Protein AF-A0A3N5GPV4-F1 (afdb_monomer)

Radius of gyration: 16.44 Å; Cα contacts (8 Å, |Δi|>4): 208; chains: 1; bounding box: 44×31×45 Å

Sequence (164 aa):
MLTDIEMQAAKEFETRAQDYMTLHHKLVASLPALPERDATPEQMDQHKRALFALVQTARKSAKQGDFFAPDMVGLITRALAATLDGKDGSSIKASITDDTPLAPNLKVNDSYPEGASMSSMPTELLATLPELDKALEYRFIGKRLVLVDAPAQLVLDLTPDVLR

Solvent-accessible surface area (backbone atoms only — not comparable to full-atom values): 9229 Å² total; per-residue (Å²): 132,79,51,73,66,40,51,51,29,43,52,52,33,48,51,50,52,51,55,47,49,56,52,50,52,54,54,57,70,72,44,85,81,73,58,92,85,74,58,47,73,67,54,52,50,52,50,28,52,51,44,26,55,52,51,38,60,78,41,69,83,62,46,72,38,75,54,50,30,73,55,35,46,48,45,52,40,53,40,48,49,56,44,45,74,38,97,58,10,70,60,52,54,46,52,50,59,74,40,27,46,83,58,94,83,72,50,48,62,34,71,51,67,85,86,50,55,87,44,76,67,56,65,71,39,56,75,70,47,76,84,66,60,93,54,44,42,77,39,58,46,52,39,18,50,31,37,31,34,59,70,36,35,28,24,64,19,52,51,68,81,58,65,126

Foldseek 3Di:
DDDPLLVVLQVLLVVLQVVLVVVLVVLLVVDDDADPPDGDPVNLVVSLQSSLVSSLVVCVVAFACSRCPVSNLVQLLVQLVVCLVDPCNVVLLVLLQVQAAADPPDTASDAQDPPRGPSPDPPSSVVSHRDHDPQWDWHDHRQKIFIARNSNSGTHHIDDRSRD

Nearest PDB structures (foldseek):
  4ew5-assembly1_B  TM=7.392E-01  e=1.858E-02  Salmonella enterica subsp. enterica serovar Typhimurium str. LT2

pLDDT: mean 92.09, std 8.21, range [55.19, 98.62]

Secondary structure (DSSP, 8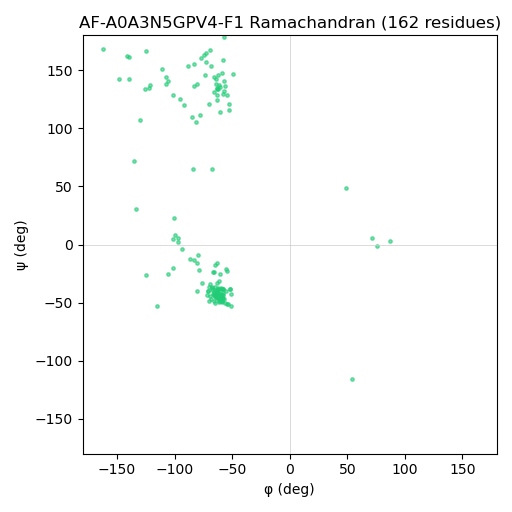-state):
---HHHHHHHHHHHHHHHHHHHHHHHHHHHSPPPPTTT--HHHHHHHHHHHHHHHHHHTTT--TTSSS-HHHHHHHHHHHHHHHTSTTHHHHHHHHHHHPPP-TT--TTSBPPTT----PPPHHHHTTSPP--TTEEEEEETTEEEEEETTTTEEEEE-S----

Mean predicted aligned error: 3.91 Å

Structure (mmCIF, N/CA/C/O backbone):
data_AF-A0A3N5GPV4-F1
#
_entry.id   AF-A0A3N5GPV4-F1
#
loop_
_atom_site.group_PDB
_atom_site.id
_atom_site.type_symbol
_atom_site.label_atom_id
_atom_site.label_alt_id
_atom_site.label_comp_id
_atom_site.label_asym_id
_atom_site.label_entity_id
_atom_site.label_seq_id
_atom_site.pdbx_PDB_ins_code
_atom_site.Cartn_x
_atom_site.Cartn_y
_atom_site.Cartn_z
_atom_site.occupancy
_atom_site.B_iso_or_equiv
_atom_site.auth_seq_id
_atom_site.auth_comp_id
_atom_site.auth_asym_id
_atom_site.auth_atom_id
_atom_site.pdbx_PDB_model_num
ATOM 1 N N . MET A 1 1 ? 10.834 9.338 -20.258 1.00 77.00 1 MET A N 1
ATOM 2 C CA . MET A 1 1 ? 9.431 9.180 -20.695 1.00 77.00 1 MET A CA 1
ATOM 3 C C . MET A 1 1 ? 9.041 7.734 -20.443 1.00 77.00 1 MET A C 1
ATOM 5 O O . MET A 1 1 ? 9.912 6.886 -20.608 1.00 77.00 1 MET A O 1
ATOM 9 N N . LEU A 1 2 ? 7.816 7.475 -19.982 1.00 87.06 2 LEU A N 1
ATOM 10 C CA . LEU A 1 2 ? 7.325 6.106 -19.796 1.00 87.06 2 LEU A CA 1
ATOM 11 C C . LEU A 1 2 ? 7.207 5.403 -21.154 1.00 87.06 2 LEU A C 1
ATOM 13 O O . LEU A 1 2 ? 6.872 6.038 -22.154 1.00 87.06 2 LEU A O 1
ATOM 17 N N . THR A 1 3 ? 7.495 4.108 -21.181 1.00 93.38 3 THR A N 1
ATOM 18 C CA . THR A 1 3 ? 7.193 3.232 -22.321 1.00 93.38 3 THR A CA 1
ATOM 19 C C . THR A 1 3 ? 5.689 2.952 -22.412 1.00 93.38 3 THR A C 1
ATOM 21 O O . THR A 1 3 ? 4.960 3.146 -21.441 1.00 93.38 3 THR A O 1
ATOM 24 N N . ASP A 1 4 ? 5.213 2.440 -23.550 1.00 95.94 4 ASP A N 1
ATOM 25 C CA . ASP A 1 4 ? 3.796 2.074 -23.716 1.00 95.94 4 ASP A CA 1
ATOM 26 C C . ASP A 1 4 ? 3.332 1.033 -22.685 1.00 95.94 4 ASP A C 1
ATOM 28 O O . ASP A 1 4 ? 2.231 1.138 -22.148 1.00 95.94 4 ASP A O 1
ATOM 32 N N . ILE A 1 5 ? 4.200 0.069 -22.355 1.00 96.12 5 ILE A N 1
ATOM 33 C CA . ILE A 1 5 ? 3.942 -0.948 -21.325 1.00 96.12 5 ILE A CA 1
ATOM 34 C C . ILE A 1 5 ? 3.792 -0.288 -19.952 1.00 96.12 5 ILE A C 1
ATOM 36 O O . ILE A 1 5 ? 2.862 -0.595 -19.214 1.00 96.12 5 ILE A O 1
ATOM 40 N N . GLU A 1 6 ? 4.672 0.654 -19.617 1.00 95.06 6 GLU A N 1
ATOM 41 C CA . GLU A 1 6 ? 4.625 1.371 -18.340 1.00 95.06 6 GLU A CA 1
ATOM 42 C C . GLU A 1 6 ? 3.399 2.280 -18.221 1.00 95.06 6 GLU A C 1
ATOM 44 O O . GLU A 1 6 ? 2.786 2.339 -17.158 1.00 95.06 6 GLU A O 1
ATOM 49 N N . MET A 1 7 ? 3.007 2.956 -19.305 1.00 96.31 7 MET A N 1
ATOM 50 C CA . MET A 1 7 ? 1.775 3.752 -19.330 1.00 96.31 7 MET A CA 1
ATOM 51 C C . MET A 1 7 ? 0.539 2.871 -19.135 1.00 96.31 7 MET A C 1
ATOM 53 O O . MET A 1 7 ? -0.364 3.228 -18.378 1.00 96.31 7 MET A O 1
ATOM 57 N N . GLN A 1 8 ? 0.501 1.707 -19.788 1.00 97.62 8 GLN A N 1
ATOM 58 C CA . GLN A 1 8 ? -0.594 0.758 -19.623 1.00 97.62 8 GLN A CA 1
ATOM 59 C C . GLN A 1 8 ? -0.629 0.182 -18.199 1.00 97.62 8 GLN A C 1
ATOM 61 O O . GLN A 1 8 ? -1.698 0.137 -17.592 1.00 97.62 8 GLN A O 1
ATOM 66 N N . ALA A 1 9 ? 0.525 -0.180 -17.633 1.00 97.69 9 ALA A N 1
ATOM 67 C CA . ALA A 1 9 ? 0.631 -0.679 -16.264 1.00 97.69 9 ALA A CA 1
ATOM 68 C C . ALA A 1 9 ? 0.164 0.355 -15.228 1.00 97.69 9 ALA A C 1
ATOM 70 O O . ALA A 1 9 ? -0.592 0.011 -14.319 1.00 97.69 9 ALA A O 1
ATOM 71 N N . ALA A 1 10 ? 0.554 1.624 -15.394 1.00 97.38 10 ALA A N 1
ATOM 72 C CA . ALA A 1 10 ? 0.093 2.726 -14.553 1.00 97.38 10 ALA A CA 1
ATOM 73 C C . ALA A 1 10 ? -1.435 2.882 -14.618 1.00 97.38 10 ALA A C 1
ATOM 75 O O . ALA A 1 10 ? -2.100 2.913 -13.585 1.00 97.38 10 ALA A O 1
ATOM 76 N N . LYS A 1 11 ? -2.012 2.873 -15.824 1.00 97.88 11 LYS A N 1
ATOM 77 C CA . LYS A 1 11 ? -3.463 2.986 -16.021 1.00 97.88 11 LYS A CA 1
ATOM 78 C C . LYS A 1 11 ? -4.242 1.818 -15.407 1.00 97.88 11 LYS A C 1
ATOM 80 O O . LYS A 1 11 ? -5.321 2.005 -14.839 1.00 97.88 11 LYS A O 1
ATOM 85 N N . GLU A 1 12 ? -3.724 0.599 -15.529 1.00 98.25 12 GLU A N 1
ATOM 86 C CA . GLU A 1 12 ? -4.329 -0.577 -14.901 1.00 98.25 12 GLU A CA 1
ATOM 87 C C . GLU A 1 12 ? -4.262 -0.496 -13.377 1.00 98.25 12 GLU A C 1
ATOM 89 O O . GLU A 1 12 ? -5.256 -0.790 -12.712 1.00 98.25 12 GLU A O 1
ATOM 94 N N . PHE A 1 13 ? -3.129 -0.058 -12.827 1.00 98.62 13 PHE A N 1
ATOM 95 C CA . PHE A 1 13 ? -2.982 0.193 -11.398 1.00 98.62 13 PHE A CA 1
ATOM 96 C C . PHE A 1 13 ? -3.997 1.236 -10.905 1.00 98.62 13 PHE A C 1
ATOM 98 O O . PHE A 1 13 ? -4.719 0.970 -9.945 1.00 98.62 13 PHE A O 1
ATOM 105 N N . GLU A 1 14 ? -4.115 2.375 -11.592 1.00 98.19 14 GLU A N 1
ATOM 106 C CA . GLU A 1 14 ? -5.072 3.441 -11.265 1.00 98.19 14 GLU A CA 1
ATOM 107 C C . GLU A 1 14 ? -6.515 2.935 -11.282 1.00 98.19 14 GLU A C 1
ATOM 109 O O . GLU A 1 14 ? -7.277 3.205 -10.355 1.00 98.19 14 GLU A O 1
ATOM 114 N N . THR A 1 15 ? -6.879 2.139 -12.291 1.00 98.31 15 THR A N 1
ATOM 115 C CA . THR A 1 15 ? -8.217 1.535 -12.388 1.00 98.31 15 THR A CA 1
ATOM 116 C C . THR A 1 15 ? -8.504 0.662 -11.165 1.00 98.31 15 THR A C 1
ATOM 118 O O . THR A 1 15 ? -9.544 0.801 -10.522 1.00 98.31 15 THR A O 1
ATOM 121 N N . ARG A 1 16 ? -7.553 -0.195 -10.772 1.00 98.44 16 ARG A N 1
ATOM 122 C CA . ARG A 1 16 ? -7.708 -1.067 -9.597 1.00 98.44 16 ARG A CA 1
ATOM 123 C C . ARG A 1 16 ? -7.740 -0.277 -8.288 1.00 98.44 16 ARG A C 1
ATOM 125 O O . ARG A 1 16 ? -8.490 -0.638 -7.381 1.00 98.44 16 ARG A O 1
ATOM 132 N N . ALA A 1 17 ? -6.964 0.802 -8.183 1.00 98.44 17 ALA A N 1
ATOM 133 C CA . ALA A 1 17 ? -6.996 1.716 -7.043 1.00 98.44 17 ALA A CA 1
ATOM 134 C C . ALA A 1 17 ? -8.358 2.419 -6.923 1.00 98.44 17 ALA A C 1
ATOM 136 O O . ALA A 1 17 ? -8.922 2.477 -5.833 1.00 98.44 17 ALA A O 1
ATOM 137 N N . GLN A 1 18 ? -8.941 2.871 -8.034 1.00 98.31 18 GLN A N 1
ATOM 138 C CA . GLN A 1 18 ? -10.270 3.492 -8.062 1.00 98.31 18 GLN A CA 1
ATOM 139 C C . GLN A 1 18 ? -11.391 2.502 -7.715 1.00 98.31 18 GLN A C 1
ATOM 141 O O . GLN A 1 18 ? -12.283 2.822 -6.918 1.00 98.31 18 GLN A O 1
ATOM 146 N N . ASP A 1 19 ? -11.331 1.282 -8.251 1.00 98.31 19 ASP A N 1
ATOM 147 C CA . ASP A 1 19 ? -12.263 0.205 -7.901 1.00 98.31 19 ASP A CA 1
ATOM 148 C C . ASP A 1 19 ? -12.183 -0.119 -6.405 1.00 98.31 19 ASP A C 1
ATOM 150 O O . ASP A 1 19 ? -13.207 -0.260 -5.724 1.00 98.31 19 ASP A O 1
ATOM 154 N N . TYR A 1 20 ? -10.962 -0.165 -5.865 1.00 98.62 20 TYR A N 1
ATOM 155 C CA . TYR A 1 20 ? -10.749 -0.332 -4.438 1.00 98.62 20 TYR A CA 1
ATOM 156 C C . TYR A 1 20 ? -11.330 0.824 -3.622 1.00 98.62 20 TYR A C 1
ATOM 158 O O . TYR A 1 20 ? -12.041 0.571 -2.653 1.00 98.62 20 TYR A O 1
ATOM 166 N N . MET A 1 21 ? -11.108 2.076 -4.023 1.00 98.38 21 MET A N 1
ATOM 167 C CA . MET A 1 21 ? -11.661 3.232 -3.313 1.00 98.38 21 MET A CA 1
ATOM 168 C C . MET A 1 21 ? -13.190 3.250 -3.335 1.00 98.38 21 MET A C 1
ATOM 170 O O . MET A 1 21 ? -13.824 3.615 -2.345 1.00 98.38 21 MET A O 1
ATOM 174 N N . THR A 1 22 ? -13.811 2.764 -4.410 1.00 98.38 22 THR A N 1
ATOM 175 C CA . THR A 1 22 ? -15.266 2.571 -4.458 1.00 98.38 22 THR A CA 1
ATOM 176 C C . THR A 1 22 ? -15.740 1.556 -3.414 1.00 98.38 22 THR A C 1
ATOM 178 O O . THR A 1 22 ? -16.767 1.772 -2.765 1.00 98.38 22 THR A O 1
ATOM 181 N N . LEU A 1 23 ? -15.010 0.452 -3.226 1.00 98.38 23 LEU A N 1
ATOM 182 C CA . LEU A 1 23 ? -15.278 -0.507 -2.150 1.00 98.38 23 LEU A CA 1
ATOM 183 C C . LEU A 1 23 ? -15.039 0.126 -0.772 1.00 98.38 23 LEU A C 1
ATOM 185 O O . LEU A 1 23 ? -15.914 0.037 0.088 1.00 98.38 23 LEU A O 1
ATOM 189 N N . HIS A 1 24 ? -13.898 0.784 -0.574 1.00 98.19 24 HIS A N 1
ATOM 190 C CA . HIS A 1 24 ? -13.523 1.438 0.678 1.00 98.19 24 HIS A CA 1
ATOM 191 C C . HIS A 1 24 ? -14.605 2.420 1.136 1.00 98.19 24 HIS A C 1
ATOM 193 O O . HIS A 1 24 ? -15.109 2.302 2.250 1.00 98.19 24 HIS A O 1
ATOM 199 N N . HIS A 1 25 ? -15.052 3.324 0.260 1.00 97.88 25 HIS A N 1
ATOM 200 C CA . HIS A 1 25 ? -16.102 4.291 0.584 1.00 97.88 25 HIS A CA 1
ATOM 201 C C . HIS A 1 25 ? -17.420 3.622 0.992 1.00 97.88 25 HIS A C 1
ATOM 203 O O . HIS A 1 25 ? -18.074 4.083 1.926 1.00 97.88 25 HIS A O 1
ATOM 209 N N . LYS A 1 26 ? -17.802 2.510 0.346 1.00 98.19 26 LYS A N 1
ATOM 210 C CA . LYS A 1 26 ? -18.993 1.735 0.742 1.00 98.19 26 LYS A CA 1
ATOM 211 C C . LYS A 1 26 ? -18.845 1.138 2.142 1.00 98.19 26 LYS A C 1
ATOM 213 O O . LYS A 1 26 ? -19.812 1.134 2.898 1.00 98.19 26 LYS A O 1
ATOM 218 N N . LEU A 1 27 ? -17.657 0.642 2.486 1.00 98.00 27 LEU A N 1
ATOM 219 C CA . LEU A 1 27 ? -17.388 0.059 3.801 1.00 98.00 27 LEU A CA 1
ATOM 220 C C . LEU A 1 27 ? -17.337 1.133 4.892 1.00 98.00 27 LEU A C 1
ATOM 222 O O . LEU A 1 27 ? -17.978 0.961 5.926 1.00 98.00 27 LEU A O 1
ATOM 226 N N . VAL A 1 28 ? -16.684 2.270 4.642 1.00 95.94 28 VAL A N 1
ATOM 227 C CA . VAL A 1 28 ? -16.694 3.426 5.556 1.00 95.94 28 VAL A CA 1
ATOM 228 C C . VAL A 1 28 ? -18.121 3.914 5.802 1.00 95.94 28 VAL A C 1
ATOM 230 O O . VAL A 1 28 ? -18.513 4.096 6.949 1.00 95.94 28 VAL A O 1
ATOM 233 N N . ALA A 1 29 ? -18.935 4.049 4.751 1.00 96.06 29 ALA A N 1
ATOM 234 C CA . ALA A 1 29 ? -20.331 4.474 4.874 1.00 96.06 29 ALA A CA 1
ATOM 235 C C . ALA A 1 29 ? -21.221 3.476 5.642 1.00 96.06 29 ALA A C 1
ATOM 237 O O . ALA A 1 29 ? -22.306 3.845 6.088 1.00 96.06 29 ALA A O 1
ATOM 238 N N . SER A 1 30 ? -20.786 2.220 5.792 1.00 96.31 30 SER A N 1
ATOM 239 C CA . SER A 1 30 ? -21.493 1.214 6.595 1.00 96.31 30 SER A CA 1
ATOM 240 C C . SER A 1 30 ? -21.182 1.296 8.094 1.00 96.31 30 SER A C 1
ATOM 242 O O . SER A 1 30 ? -21.887 0.687 8.899 1.00 96.31 30 SER A O 1
ATOM 244 N N . LEU A 1 31 ? -20.143 2.044 8.477 1.00 94.69 31 LEU A N 1
ATOM 245 C CA . LEU A 1 31 ? -19.763 2.250 9.869 1.00 94.69 31 LEU A CA 1
ATOM 246 C C . LEU A 1 31 ? -20.503 3.447 10.478 1.00 94.69 31 LEU A C 1
ATOM 248 O O . LEU A 1 31 ? -20.845 4.397 9.770 1.00 94.69 31 LEU A O 1
ATOM 252 N N . PRO A 1 32 ? -20.704 3.456 11.809 1.00 92.31 32 PRO A N 1
ATOM 253 C CA . PRO A 1 32 ? -21.114 4.663 12.508 1.00 92.31 32 PRO A CA 1
ATOM 254 C C . PRO A 1 32 ? -20.138 5.806 12.213 1.00 92.31 32 PRO A C 1
ATOM 256 O O . PRO A 1 32 ? -18.921 5.649 12.363 1.00 92.31 32 PRO A O 1
ATOM 259 N N . ALA A 1 33 ? -20.681 6.951 11.800 1.00 88.69 33 ALA A N 1
ATOM 260 C CA . ALA A 1 33 ? -19.888 8.142 11.536 1.00 88.69 33 ALA A CA 1
ATOM 261 C C . ALA A 1 33 ? -19.163 8.598 12.810 1.00 88.69 33 ALA A C 1
ATOM 263 O O . ALA A 1 33 ? -19.745 8.617 13.899 1.00 88.69 33 ALA A O 1
ATOM 264 N N . LEU A 1 34 ? -17.894 8.981 12.665 1.00 87.50 34 LEU A N 1
ATOM 265 C CA . LEU A 1 34 ? -17.158 9.641 13.736 1.00 87.50 34 LEU A CA 1
ATOM 266 C C . LEU A 1 34 ? -17.641 11.092 13.893 1.00 87.50 34 LEU A C 1
ATOM 268 O O . LEU A 1 34 ? -17.962 11.734 12.891 1.00 87.50 34 LEU A O 1
ATOM 272 N N . PRO A 1 35 ? -17.664 11.639 15.122 1.00 85.94 35 PRO A N 1
ATOM 273 C CA . PRO A 1 35 ? -17.870 13.068 15.326 1.00 85.94 35 PRO A CA 1
ATOM 274 C C . PRO A 1 35 ? -16.808 13.883 14.578 1.00 85.94 35 PRO A C 1
ATOM 276 O O . PRO A 1 35 ? -15.617 13.612 14.703 1.00 85.94 35 PRO A O 1
ATOM 279 N N . GLU A 1 36 ? -17.220 14.910 13.834 1.00 76.94 36 GLU A N 1
ATOM 280 C CA . GLU A 1 36 ? -16.313 15.668 12.954 1.00 76.94 36 GLU A CA 1
ATOM 281 C C . GLU A 1 36 ? -15.237 16.478 13.695 1.00 76.94 36 GLU A C 1
ATOM 283 O O . GLU A 1 36 ? -14.219 16.830 13.102 1.00 76.94 36 GLU A O 1
ATOM 288 N N . ARG A 1 37 ? -15.468 16.827 14.967 1.00 77.56 37 ARG A N 1
ATOM 289 C CA . ARG A 1 37 ? -14.610 17.762 15.719 1.00 77.56 37 ARG A CA 1
ATOM 290 C C . ARG A 1 37 ? -14.064 17.224 17.036 1.00 77.56 37 ARG A C 1
ATOM 292 O O . ARG A 1 37 ? -12.991 17.651 17.438 1.00 77.56 37 ARG A O 1
ATOM 299 N N . ASP A 1 38 ? -14.758 16.272 17.656 1.00 85.31 38 ASP A N 1
ATOM 300 C CA . ASP A 1 38 ? -14.486 15.846 19.036 1.00 85.31 38 ASP A CA 1
ATOM 301 C C . ASP A 1 38 ? -14.447 14.314 19.179 1.00 85.31 38 ASP A C 1
ATOM 303 O O . ASP A 1 38 ? -14.820 13.765 20.216 1.00 85.31 38 ASP A O 1
ATOM 307 N N . ALA A 1 39 ? -14.038 13.599 18.123 1.00 88.19 39 ALA A N 1
ATOM 308 C CA . ALA A 1 39 ? -13.832 12.157 18.211 1.00 88.19 39 ALA A CA 1
ATOM 309 C C . ALA A 1 39 ? -12.713 11.846 19.219 1.00 88.19 39 ALA A C 1
ATOM 311 O O . ALA A 1 39 ? -11.593 12.343 19.087 1.00 88.19 39 ALA A O 1
ATOM 312 N N . THR A 1 40 ? -12.999 11.017 20.224 1.00 92.38 40 THR A N 1
ATOM 313 C CA . THR A 1 40 ? -11.975 10.609 21.197 1.00 92.38 40 THR A CA 1
ATOM 314 C C . THR A 1 40 ? -10.981 9.630 20.558 1.00 92.38 40 THR A C 1
ATOM 316 O O . THR A 1 40 ? -11.342 8.931 19.603 1.00 92.38 40 THR A O 1
ATOM 319 N N . PRO A 1 41 ? -9.746 9.505 21.083 1.00 90.56 41 PRO A N 1
ATOM 320 C CA . PRO A 1 41 ? -8.791 8.502 20.609 1.00 90.56 41 PRO A CA 1
ATOM 321 C C . PRO A 1 41 ? -9.376 7.083 20.582 1.00 90.56 41 PRO A C 1
ATOM 323 O O . PRO A 1 41 ? -9.146 6.330 19.638 1.00 90.56 41 PRO A O 1
ATOM 326 N N . GLU A 1 42 ? -10.195 6.731 21.575 1.00 92.12 42 GLU A N 1
ATOM 327 C CA . GLU A 1 42 ? -10.874 5.437 21.653 1.00 92.12 42 GLU A CA 1
ATOM 328 C C . GLU A 1 42 ? -11.902 5.263 20.533 1.00 92.12 42 GLU A C 1
ATOM 330 O O . GLU A 1 42 ? -11.983 4.184 19.949 1.00 92.12 42 GLU A O 1
ATOM 335 N N . GLN A 1 43 ? -12.671 6.307 20.203 1.00 92.50 43 GLN A N 1
ATOM 336 C CA . GLN A 1 43 ? -13.628 6.266 19.094 1.00 92.50 43 GLN A CA 1
ATOM 337 C C . GLN A 1 43 ? -12.912 6.109 17.751 1.00 92.50 43 GLN A C 1
ATOM 339 O O . GLN A 1 43 ? -13.314 5.279 16.934 1.00 92.50 43 GLN A O 1
ATOM 344 N N . MET A 1 44 ? -11.828 6.860 17.537 1.00 90.25 44 MET A N 1
ATOM 345 C CA . MET A 1 44 ? -11.010 6.752 16.327 1.00 90.25 44 MET A CA 1
ATOM 346 C C . MET A 1 44 ? -10.421 5.347 16.178 1.00 90.25 44 MET A C 1
ATOM 348 O O . MET A 1 44 ? -10.499 4.752 15.105 1.00 90.25 44 MET A O 1
ATOM 352 N N . ASP A 1 45 ? -9.884 4.784 17.259 1.00 90.81 45 ASP A N 1
ATOM 353 C CA . ASP A 1 45 ? -9.284 3.454 17.242 1.00 90.81 45 ASP A CA 1
ATOM 354 C C . ASP A 1 45 ? -10.322 2.328 17.071 1.00 90.81 45 ASP A C 1
ATOM 356 O O . ASP A 1 45 ? -10.083 1.352 16.356 1.00 90.81 45 ASP A O 1
ATOM 360 N N . GLN A 1 46 ? -11.511 2.464 17.665 1.00 93.38 46 GLN A N 1
ATOM 361 C CA . GLN A 1 46 ? -12.628 1.546 17.420 1.00 93.38 46 GLN A CA 1
ATOM 362 C C . GLN A 1 46 ? -13.080 1.588 15.958 1.00 93.38 46 GLN A C 1
ATOM 364 O O . GLN A 1 46 ? -13.266 0.534 15.349 1.00 93.38 46 GLN A O 1
ATOM 369 N N . HIS A 1 47 ? -13.215 2.783 15.380 1.00 94.50 47 HIS A N 1
ATOM 370 C CA . HIS A 1 47 ? -13.599 2.945 13.979 1.00 94.50 47 HIS A CA 1
ATOM 371 C C . HIS A 1 47 ? -12.538 2.362 13.035 1.00 94.50 47 HIS A C 1
ATOM 373 O O . HIS A 1 47 ? -12.882 1.594 12.139 1.00 94.50 47 HIS A O 1
ATOM 379 N N . LYS A 1 48 ? -11.251 2.633 13.293 1.00 93.50 48 LYS A N 1
ATOM 380 C CA . LYS A 1 48 ? -10.101 2.050 12.577 1.00 93.50 48 LYS A CA 1
ATOM 381 C C . LYS A 1 48 ? -10.160 0.521 12.574 1.00 93.50 48 LYS A C 1
ATOM 383 O O . LYS A 1 48 ? -10.104 -0.101 11.517 1.00 93.50 48 LYS A O 1
ATOM 388 N N . ARG A 1 49 ? -10.339 -0.100 13.748 1.00 95.19 49 ARG A N 1
ATOM 389 C CA . ARG A 1 49 ? -10.438 -1.567 13.886 1.00 95.19 49 ARG A CA 1
ATOM 390 C C . ARG A 1 49 ? -11.666 -2.148 13.190 1.00 95.19 49 ARG A C 1
ATOM 392 O O . ARG A 1 49 ? -11.573 -3.212 12.578 1.00 95.19 49 ARG A O 1
ATOM 399 N N . ALA A 1 50 ? -12.805 -1.463 13.266 1.00 97.00 50 ALA A N 1
ATOM 400 C CA . ALA A 1 50 ? -14.017 -1.885 12.574 1.00 97.00 50 ALA A CA 1
ATOM 401 C C . ALA A 1 50 ? -13.838 -1.826 11.048 1.00 97.00 50 ALA A C 1
ATOM 403 O O . ALA A 1 50 ? -14.188 -2.781 10.352 1.00 97.00 50 ALA A O 1
ATOM 404 N N . LEU A 1 51 ? -13.230 -0.752 10.534 1.00 97.75 51 LEU A N 1
ATOM 405 C CA . LEU A 1 51 ? -12.927 -0.607 9.113 1.00 97.75 51 LEU A CA 1
ATOM 406 C C . LEU A 1 51 ? -11.933 -1.665 8.636 1.00 97.75 51 LEU A C 1
ATOM 408 O O . LEU A 1 51 ? -12.193 -2.318 7.626 1.00 97.75 51 LEU A O 1
ATOM 412 N N . PHE A 1 52 ? -10.855 -1.895 9.390 1.00 97.62 52 PHE A N 1
ATOM 413 C CA . PHE A 1 52 ? -9.904 -2.972 9.125 1.00 97.62 52 PHE A CA 1
ATOM 414 C C . PHE A 1 52 ? -10.618 -4.317 8.944 1.00 97.62 52 PHE A C 1
ATOM 416 O O . PHE A 1 52 ? -10.447 -4.970 7.918 1.00 97.62 52 PHE A O 1
ATOM 423 N N . ALA A 1 53 ? -11.472 -4.712 9.895 1.00 98.25 53 ALA A N 1
ATOM 424 C CA . ALA A 1 53 ? -12.175 -5.994 9.844 1.00 98.25 53 ALA A CA 1
ATOM 425 C C . ALA A 1 53 ? -13.110 -6.114 8.624 1.00 98.25 53 ALA A C 1
ATOM 427 O O . ALA A 1 53 ? -13.183 -7.177 7.993 1.00 98.25 53 ALA A O 1
ATOM 428 N N . LEU A 1 54 ? -13.805 -5.028 8.267 1.00 98.44 54 LEU A N 1
ATOM 429 C CA . LEU A 1 54 ? -14.669 -4.976 7.086 1.00 98.44 54 LEU A CA 1
ATOM 430 C C . LEU A 1 54 ? -13.871 -5.126 5.790 1.00 98.44 54 LEU A C 1
ATOM 432 O O . LEU A 1 54 ? -14.205 -5.975 4.959 1.00 98.44 54 LEU A O 1
ATOM 436 N N . VAL A 1 55 ? -12.806 -4.335 5.628 1.00 98.44 55 VAL A N 1
ATOM 437 C CA . VAL A 1 55 ? -11.934 -4.383 4.447 1.00 98.44 55 VAL A CA 1
ATOM 438 C C . VAL A 1 55 ? -11.281 -5.756 4.339 1.00 98.44 55 VAL A C 1
ATOM 440 O O . VAL A 1 55 ? -11.352 -6.378 3.279 1.00 98.44 55 VAL A O 1
ATOM 443 N N . GLN A 1 56 ? -10.730 -6.272 5.439 1.00 98.31 56 GLN A N 1
ATOM 444 C CA . GLN A 1 56 ? -10.072 -7.574 5.482 1.00 98.31 56 GLN A CA 1
ATOM 445 C C . GLN A 1 56 ? -11.017 -8.701 5.046 1.00 98.31 56 GLN A C 1
ATOM 447 O O . GLN A 1 56 ? -10.630 -9.574 4.264 1.00 98.31 56 GLN A O 1
ATOM 452 N N . THR A 1 57 ? -12.274 -8.659 5.495 1.00 98.44 57 THR A N 1
ATOM 453 C CA . THR A 1 57 ? -13.305 -9.636 5.116 1.00 98.44 57 THR A CA 1
ATOM 454 C C . THR A 1 57 ? -13.696 -9.511 3.644 1.00 98.44 57 THR A C 1
ATOM 456 O O . THR A 1 57 ? -13.756 -10.518 2.931 1.00 98.44 57 THR A O 1
ATOM 459 N N . ALA A 1 58 ? -13.939 -8.287 3.165 1.00 98.19 58 ALA A N 1
ATOM 460 C CA . ALA A 1 58 ? -14.292 -8.025 1.769 1.00 98.19 58 ALA A CA 1
ATO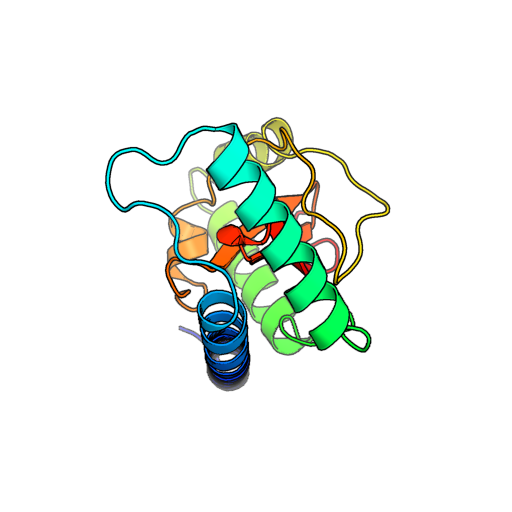M 461 C C . ALA A 1 58 ? -13.173 -8.449 0.805 1.00 98.19 58 ALA A C 1
ATOM 463 O O . ALA A 1 58 ? -13.440 -8.908 -0.306 1.00 98.19 58 ALA A O 1
ATOM 464 N N . ARG A 1 59 ? -11.922 -8.358 1.263 1.00 97.81 59 ARG A N 1
ATOM 465 C CA . ARG A 1 59 ? -10.706 -8.712 0.530 1.00 97.81 59 ARG A CA 1
ATOM 466 C C . ARG A 1 59 ? -10.137 -10.084 0.899 1.00 97.81 59 ARG A C 1
ATOM 468 O O . ARG A 1 59 ? -8.965 -10.338 0.649 1.00 97.81 59 ARG A O 1
ATOM 475 N N . LYS A 1 60 ? -10.934 -11.017 1.433 1.00 97.50 60 LYS A N 1
ATOM 476 C CA . LYS A 1 60 ? -10.450 -12.355 1.847 1.00 97.50 60 LYS A CA 1
ATOM 477 C C . LYS A 1 60 ? -9.706 -13.155 0.764 1.00 97.50 60 LYS A C 1
ATOM 479 O O . LYS A 1 60 ? -8.972 -14.079 1.089 1.00 97.50 60 LYS A O 1
ATOM 484 N N . SER A 1 61 ? -9.947 -12.850 -0.513 1.00 96.50 61 SER A N 1
ATOM 485 C CA . SER A 1 61 ? -9.301 -13.489 -1.666 1.00 96.50 61 SER A CA 1
ATOM 486 C C . SER A 1 61 ? -8.181 -12.650 -2.287 1.00 96.50 61 SER A C 1
ATOM 488 O O . SER A 1 61 ? -7.679 -13.029 -3.343 1.00 96.50 61 SER A O 1
ATOM 490 N N . ALA A 1 62 ? -7.836 -11.507 -1.687 1.00 97.56 62 ALA A N 1
ATOM 491 C CA . ALA A 1 62 ? -6.774 -10.644 -2.176 1.00 97.56 62 ALA A CA 1
ATOM 492 C C . ALA A 1 62 ? -5.425 -11.360 -2.106 1.00 97.56 62 ALA A C 1
ATOM 494 O O . A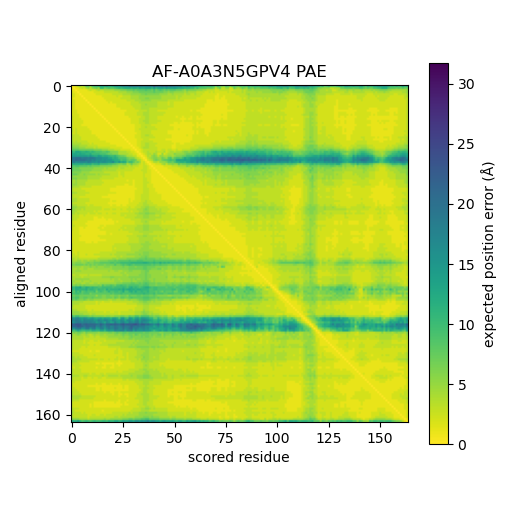LA A 1 62 ? -5.138 -12.109 -1.168 1.00 97.56 62 ALA A O 1
ATOM 495 N N . LYS A 1 63 ? -4.593 -11.113 -3.110 1.00 97.12 63 LYS A N 1
ATOM 496 C CA . LYS A 1 63 ? -3.283 -11.738 -3.262 1.00 97.12 63 LYS A CA 1
ATOM 497 C C . LYS A 1 63 ? -2.261 -10.725 -3.751 1.00 97.12 63 LYS A C 1
ATOM 499 O O . LYS A 1 63 ? -2.593 -9.678 -4.299 1.00 97.12 63 LYS A O 1
ATOM 504 N N . GLN A 1 64 ? -0.997 -11.075 -3.552 1.00 97.44 64 GLN A N 1
ATOM 505 C CA . GLN A 1 64 ? 0.108 -10.263 -4.031 1.00 97.44 64 GLN A CA 1
ATOM 506 C C . GLN A 1 64 ? 0.064 -10.125 -5.559 1.00 97.44 64 GLN A C 1
ATOM 508 O O . GLN A 1 64 ? -0.150 -11.116 -6.264 1.00 97.44 64 GLN A O 1
ATOM 513 N N . GLY A 1 65 ? 0.275 -8.907 -6.053 1.00 97.75 65 GLY A N 1
ATOM 514 C CA . GLY A 1 65 ? 0.215 -8.566 -7.475 1.00 97.75 65 GLY A CA 1
ATOM 515 C C . GLY A 1 65 ? -1.181 -8.197 -7.985 1.00 97.75 65 GLY A C 1
ATOM 516 O O . GLY A 1 65 ? -1.342 -7.931 -9.180 1.00 97.75 65 GLY A O 1
ATOM 517 N N . ASP A 1 66 ? -2.192 -8.154 -7.111 1.00 97.94 66 ASP A N 1
ATOM 518 C CA . ASP A 1 66 ? -3.504 -7.607 -7.461 1.00 97.94 66 ASP A CA 1
ATOM 519 C C . ASP A 1 66 ? -3.434 -6.099 -7.750 1.00 97.94 66 ASP A C 1
ATOM 521 O O . ASP A 1 66 ? -4.264 -5.612 -8.509 1.00 97.94 66 ASP A O 1
ATOM 525 N N . PHE A 1 67 ? -2.448 -5.364 -7.232 1.00 98.50 67 PHE A N 1
ATOM 526 C CA . PHE A 1 67 ? -2.165 -3.976 -7.619 1.00 98.50 67 PHE A CA 1
ATOM 527 C C . PHE A 1 67 ? -0.799 -3.858 -8.297 1.00 98.50 67 PHE A C 1
ATOM 529 O O . PHE A 1 67 ? -0.700 -3.366 -9.419 1.00 98.50 67 PHE A O 1
ATOM 536 N N . PHE A 1 68 ? 0.255 -4.363 -7.658 1.00 98.50 68 PHE A N 1
ATOM 537 C CA . PHE A 1 68 ? 1.615 -4.364 -8.189 1.00 98.50 68 PHE A CA 1
ATOM 538 C C . PHE A 1 68 ? 1.838 -5.557 -9.121 1.00 98.50 68 PHE A C 1
ATOM 540 O O . PHE A 1 68 ? 2.634 -6.457 -8.849 1.00 98.50 68 PHE A O 1
ATOM 547 N N . ALA A 1 69 ? 1.118 -5.562 -10.244 1.00 98.06 69 ALA A N 1
ATOM 548 C CA . ALA A 1 69 ? 1.342 -6.511 -11.328 1.00 98.06 69 ALA A CA 1
ATOM 549 C C . ALA A 1 69 ? 2.792 -6.416 -11.861 1.00 98.06 69 ALA A C 1
ATOM 551 O O . ALA A 1 69 ? 3.435 -5.378 -11.684 1.00 98.06 69 ALA A O 1
ATOM 552 N N . PRO A 1 70 ? 3.329 -7.454 -12.535 1.00 98.00 70 PRO A N 1
ATOM 553 C CA . PRO A 1 70 ? 4.737 -7.491 -12.945 1.00 98.00 70 PRO A CA 1
ATOM 554 C C . PRO A 1 70 ? 5.230 -6.244 -13.693 1.00 98.00 70 PRO A C 1
ATOM 556 O O . PRO A 1 70 ? 6.299 -5.729 -13.371 1.00 98.00 70 PRO A O 1
ATOM 559 N N . ASP A 1 71 ? 4.434 -5.705 -14.617 1.00 97.81 71 ASP A N 1
ATOM 560 C CA . ASP A 1 71 ? 4.807 -4.503 -15.373 1.00 97.81 71 ASP A CA 1
ATOM 561 C C . ASP A 1 71 ? 4.820 -3.244 -14.491 1.00 97.81 71 ASP A C 1
ATOM 563 O O . ASP A 1 71 ? 5.698 -2.391 -14.628 1.00 97.81 71 ASP A O 1
ATOM 567 N N . MET A 1 72 ? 3.918 -3.166 -13.506 1.00 98.12 72 MET A N 1
ATOM 568 C CA . MET A 1 72 ? 3.916 -2.099 -12.502 1.00 98.12 72 MET A CA 1
ATOM 569 C C . MET A 1 72 ? 5.138 -2.205 -11.575 1.00 98.12 72 MET A C 1
ATOM 571 O O . MET A 1 72 ? 5.756 -1.194 -11.244 1.00 98.12 72 MET A O 1
ATOM 575 N N . VAL A 1 73 ? 5.559 -3.422 -11.207 1.00 98.12 73 VAL A N 1
ATOM 576 C CA . VAL A 1 73 ? 6.829 -3.647 -10.486 1.00 98.12 73 VAL A CA 1
ATOM 577 C C . VAL A 1 73 ? 8.024 -3.206 -11.336 1.00 98.12 73 VAL A C 1
ATOM 579 O O . VAL A 1 73 ? 8.974 -2.629 -10.801 1.00 98.12 73 VAL A O 1
ATOM 582 N N . GLY A 1 74 ? 7.977 -3.433 -12.651 1.00 97.12 74 GLY A N 1
ATOM 583 C CA . GLY A 1 74 ? 8.973 -2.943 -13.606 1.00 97.12 74 GLY A CA 1
ATOM 584 C C . GLY A 1 74 ? 9.091 -1.418 -13.592 1.00 97.12 74 GLY A C 1
ATOM 585 O O . GLY A 1 74 ? 10.194 -0.894 -13.410 1.00 97.12 74 GLY A O 1
ATOM 586 N N . LEU A 1 75 ? 7.954 -0.717 -13.679 1.00 96.88 75 LEU A N 1
ATOM 587 C CA . LEU A 1 75 ? 7.880 0.742 -13.557 1.00 96.88 75 LEU A CA 1
ATOM 588 C C . LEU A 1 75 ? 8.475 1.222 -12.229 1.00 96.88 75 LEU A C 1
ATOM 590 O O . LEU A 1 75 ? 9.346 2.093 -12.234 1.00 96.88 75 LEU A O 1
ATOM 594 N N . ILE A 1 76 ? 8.052 0.635 -11.103 1.00 97.25 76 ILE A N 1
ATOM 595 C CA . ILE A 1 76 ? 8.539 0.990 -9.759 1.00 97.25 76 ILE A CA 1
ATOM 596 C C . ILE A 1 76 ? 10.055 0.801 -9.664 1.00 97.25 76 ILE A C 1
ATOM 598 O O . ILE A 1 76 ? 10.761 1.682 -9.180 1.00 97.25 76 ILE A O 1
ATOM 602 N N . THR A 1 77 ? 10.569 -0.330 -10.152 1.00 96.56 77 THR A N 1
ATOM 603 C CA . THR A 1 77 ? 12.002 -0.650 -10.105 1.00 96.56 77 THR A CA 1
ATOM 604 C C . THR A 1 77 ? 12.816 0.347 -10.924 1.00 96.56 77 THR A C 1
ATOM 606 O O . THR A 1 77 ? 13.844 0.831 -10.451 1.00 96.56 77 THR A O 1
ATOM 609 N N . ARG A 1 78 ? 12.359 0.697 -12.134 1.00 95.25 78 ARG A N 1
ATOM 610 C CA . ARG A 1 78 ? 13.025 1.703 -12.973 1.00 95.25 78 ARG A CA 1
ATOM 611 C C . ARG A 1 78 ? 12.973 3.088 -12.330 1.00 95.25 78 ARG A C 1
ATOM 613 O O . ARG A 1 78 ? 13.978 3.793 -12.345 1.00 95.25 78 ARG A O 1
ATOM 620 N N . ALA A 1 79 ? 11.819 3.483 -11.795 1.00 94.56 79 ALA A N 1
ATOM 621 C CA . ALA A 1 79 ? 11.640 4.768 -11.127 1.00 94.56 79 ALA A CA 1
ATOM 622 C C . ALA A 1 79 ? 12.582 4.896 -9.927 1.00 94.56 79 ALA A C 1
ATOM 624 O O . ALA A 1 79 ? 13.334 5.863 -9.842 1.00 94.56 79 ALA A O 1
ATOM 625 N N . LEU A 1 80 ? 12.619 3.874 -9.068 1.00 94.56 80 LEU A N 1
ATOM 626 C CA . LEU A 1 80 ? 13.520 3.829 -7.923 1.00 94.56 80 LEU A CA 1
ATOM 627 C C . LEU A 1 80 ? 14.987 3.871 -8.362 1.00 94.56 80 LEU A C 1
ATOM 629 O O . LEU A 1 80 ? 15.744 4.661 -7.814 1.00 94.56 80 LEU A O 1
ATOM 633 N N . ALA A 1 81 ? 15.388 3.089 -9.368 1.00 94.12 81 ALA A N 1
ATOM 634 C CA . ALA A 1 81 ? 16.754 3.140 -9.893 1.00 94.12 81 ALA A CA 1
ATOM 635 C C . ALA A 1 81 ? 17.129 4.554 -10.367 1.00 94.12 81 ALA A C 1
ATOM 637 O O . ALA A 1 81 ? 18.157 5.079 -9.960 1.00 94.12 81 ALA A O 1
ATOM 638 N N . ALA A 1 82 ? 16.255 5.217 -11.129 1.00 92.38 82 ALA A N 1
ATOM 639 C CA . ALA A 1 82 ? 16.489 6.588 -11.579 1.00 92.38 82 ALA A CA 1
ATOM 640 C C . ALA A 1 82 ? 16.596 7.591 -10.414 1.00 92.38 82 ALA A C 1
ATOM 642 O O . ALA A 1 82 ? 17.431 8.493 -10.462 1.00 92.38 82 ALA A O 1
ATOM 643 N N . THR A 1 83 ? 15.787 7.431 -9.361 1.00 91.81 83 THR A N 1
ATOM 644 C CA . THR A 1 83 ? 15.896 8.232 -8.132 1.00 91.81 83 THR A CA 1
ATOM 645 C C . THR A 1 83 ? 17.240 8.006 -7.431 1.00 91.81 83 THR A C 1
ATOM 647 O O . THR A 1 83 ? 17.874 8.963 -6.989 1.00 91.81 83 THR A O 1
ATOM 650 N N . LEU A 1 84 ? 17.698 6.754 -7.348 1.00 92.94 84 LEU A N 1
ATOM 651 C CA . LEU A 1 84 ? 18.937 6.381 -6.659 1.00 92.94 84 LEU A CA 1
ATOM 652 C C . LEU A 1 84 ? 20.214 6.658 -7.469 1.00 92.94 84 LEU A C 1
ATOM 654 O O . LEU A 1 84 ? 21.277 6.819 -6.876 1.00 92.94 84 LEU A O 1
ATOM 658 N N . ASP A 1 85 ? 20.118 6.760 -8.792 1.00 93.19 85 ASP A N 1
ATOM 659 C CA . ASP A 1 85 ? 21.222 7.180 -9.666 1.00 93.19 85 ASP A CA 1
ATOM 660 C C . ASP A 1 85 ? 21.411 8.712 -9.671 1.00 93.19 85 ASP A C 1
ATOM 662 O O . ASP A 1 85 ? 22.386 9.235 -10.219 1.00 93.19 85 ASP A O 1
ATOM 666 N N . GLY A 1 86 ? 20.478 9.453 -9.063 1.00 89.06 86 GLY A N 1
ATOM 667 C CA . GLY A 1 86 ? 20.556 10.899 -8.891 1.00 89.06 86 GLY A CA 1
ATOM 668 C C . GLY A 1 86 ? 21.642 11.336 -7.903 1.00 89.06 86 GLY A C 1
ATOM 669 O O . GLY A 1 86 ? 22.172 10.552 -7.118 1.00 89.06 86 GLY A O 1
ATOM 670 N N . LYS A 1 87 ? 21.943 12.642 -7.897 1.00 90.81 87 LYS A N 1
ATOM 671 C CA . LYS A 1 87 ? 22.984 13.250 -7.046 1.00 90.81 87 LYS A CA 1
ATOM 672 C C . LYS A 1 87 ? 22.844 12.888 -5.560 1.00 90.81 87 LYS A C 1
ATOM 674 O O . LYS A 1 87 ? 23.852 12.659 -4.896 1.00 90.81 87 LYS A O 1
ATOM 679 N N . ASP A 1 88 ? 21.609 12.815 -5.071 1.00 89.00 88 ASP A N 1
ATOM 680 C CA . ASP A 1 88 ? 21.294 12.567 -3.661 1.00 89.00 88 ASP A CA 1
ATOM 681 C C . ASP A 1 88 ? 20.909 11.101 -3.385 1.00 89.00 88 ASP A C 1
ATOM 683 O O . ASP A 1 88 ? 20.523 10.748 -2.270 1.00 89.00 88 ASP A O 1
ATOM 687 N N . GLY A 1 89 ? 21.055 10.214 -4.375 1.00 90.31 89 GLY A N 1
ATOM 688 C CA . GLY A 1 89 ? 20.559 8.842 -4.325 1.00 90.31 89 GLY A CA 1
ATOM 689 C C . GLY A 1 89 ? 21.104 8.001 -3.169 1.00 90.31 89 GLY A C 1
ATOM 690 O O . GLY A 1 89 ? 20.347 7.278 -2.524 1.00 90.31 89 GLY A O 1
ATOM 691 N N . SER A 1 90 ? 22.384 8.153 -2.813 1.00 90.81 90 SER A N 1
ATOM 692 C CA . SER A 1 90 ? 22.962 7.489 -1.631 1.00 90.81 90 SER A CA 1
ATOM 693 C C . SER A 1 90 ? 22.295 7.928 -0.325 1.00 90.81 90 SER A C 1
ATOM 695 O O . SER A 1 90 ? 22.053 7.097 0.549 1.00 90.81 90 SER A O 1
ATOM 697 N N . SER A 1 91 ? 21.972 9.220 -0.195 1.00 89.81 91 SER A N 1
ATOM 698 C CA . SER A 1 91 ? 21.281 9.760 0.982 1.00 89.81 91 SER A CA 1
ATOM 699 C C . SER A 1 91 ? 19.827 9.300 1.025 1.00 89.81 91 SER A C 1
ATOM 701 O O . SER A 1 91 ? 19.330 8.941 2.089 1.00 89.81 91 SER A O 1
ATOM 703 N N . ILE A 1 92 ? 19.158 9.265 -0.130 1.00 89.38 92 ILE A N 1
ATOM 704 C CA . ILE A 1 92 ? 17.787 8.761 -0.260 1.00 89.38 92 ILE A CA 1
ATOM 705 C C . ILE A 1 92 ? 17.729 7.283 0.141 1.00 89.38 92 ILE A C 1
ATOM 707 O O . ILE A 1 92 ? 16.902 6.898 0.965 1.00 89.38 92 ILE A O 1
ATOM 711 N N . LYS A 1 93 ? 18.641 6.450 -0.378 1.00 90.44 93 LYS A N 1
ATOM 712 C CA . LYS A 1 93 ? 18.724 5.027 -0.019 1.00 90.44 93 LYS A CA 1
ATOM 713 C C . LYS A 1 93 ? 18.959 4.824 1.477 1.00 90.44 93 LYS A C 1
ATOM 715 O O . LYS A 1 93 ? 18.328 3.943 2.061 1.00 90.44 93 LYS A O 1
ATOM 720 N N . ALA A 1 94 ? 19.856 5.609 2.077 1.00 88.75 94 ALA A N 1
ATOM 721 C CA . ALA A 1 94 ? 20.116 5.555 3.512 1.00 88.75 94 ALA A CA 1
ATOM 722 C C . ALA A 1 94 ? 18.853 5.900 4.311 1.00 88.75 94 ALA A C 1
ATOM 724 O O . ALA A 1 94 ? 18.437 5.090 5.126 1.00 88.75 94 ALA A O 1
ATOM 725 N N . SER A 1 95 ? 18.168 7.003 3.986 1.00 85.81 95 SER A N 1
ATOM 726 C CA . SER A 1 95 ? 16.921 7.388 4.667 1.00 85.81 95 SER A CA 1
ATOM 727 C C . SER A 1 95 ? 15.831 6.319 4.551 1.00 85.81 95 SER A C 1
ATOM 729 O O . SER A 1 95 ? 15.242 5.950 5.561 1.00 85.81 95 SER A O 1
ATOM 731 N N . ILE A 1 96 ? 15.610 5.733 3.366 1.00 86.56 96 ILE A N 1
ATOM 732 C CA . ILE A 1 96 ? 14.653 4.619 3.231 1.00 86.56 96 ILE A CA 1
ATOM 733 C C . ILE A 1 96 ? 15.079 3.436 4.114 1.00 86.56 96 ILE A C 1
ATOM 735 O O . ILE A 1 96 ? 14.250 2.810 4.765 1.00 86.56 96 ILE A O 1
ATOM 739 N N . THR A 1 97 ? 16.366 3.097 4.144 1.00 86.56 97 THR A N 1
ATOM 740 C CA . THR A 1 97 ? 16.845 1.924 4.891 1.00 86.56 97 THR A CA 1
ATOM 741 C C . THR A 1 97 ? 16.779 2.137 6.405 1.00 86.56 97 THR A C 1
ATOM 743 O O . THR A 1 97 ? 16.389 1.220 7.123 1.00 86.56 97 THR A O 1
ATOM 746 N N . ASP A 1 98 ? 17.124 3.333 6.877 1.00 84.00 98 ASP A N 1
ATOM 747 C CA . ASP A 1 98 ? 17.193 3.675 8.299 1.00 84.00 98 ASP A CA 1
ATOM 748 C C . ASP A 1 98 ? 15.795 3.879 8.909 1.00 84.00 98 ASP A C 1
ATOM 750 O O . ASP A 1 98 ? 15.566 3.517 10.064 1.00 84.00 98 ASP A O 1
ATOM 754 N N . ASP A 1 99 ? 14.840 4.395 8.126 1.00 77.00 99 ASP A N 1
ATOM 755 C CA 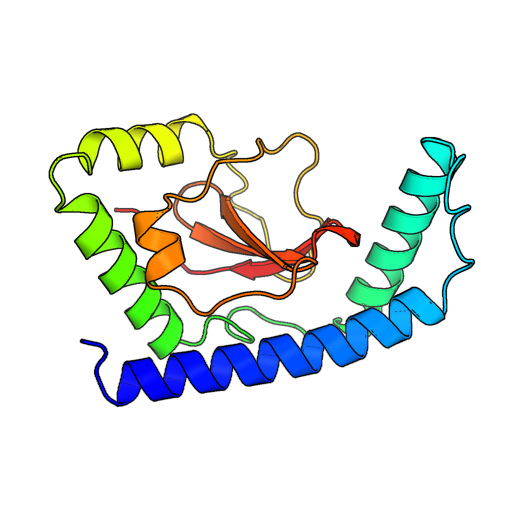. ASP A 1 99 ? 13.498 4.742 8.608 1.00 77.00 99 ASP A CA 1
ATOM 756 C C . ASP A 1 99 ? 12.459 3.625 8.428 1.00 77.00 99 ASP A C 1
ATOM 758 O O . ASP A 1 99 ? 11.307 3.783 8.846 1.00 77.00 99 ASP A O 1
ATOM 762 N N . THR A 1 100 ? 12.807 2.497 7.797 1.00 77.12 100 THR A N 1
ATOM 763 C CA . THR A 1 100 ? 11.821 1.451 7.485 1.00 77.12 100 THR A CA 1
ATOM 764 C C . THR A 1 100 ? 11.885 0.275 8.453 1.00 77.12 100 THR A C 1
ATOM 766 O O . THR A 1 100 ? 12.940 -0.326 8.667 1.00 77.12 100 THR A O 1
ATOM 769 N N . PRO A 1 101 ? 10.744 -0.132 9.036 1.00 80.81 101 PRO A N 1
ATOM 770 C CA . PRO A 1 101 ? 10.714 -1.307 9.889 1.00 80.81 101 PRO A CA 1
ATOM 771 C C . PRO A 1 101 ? 10.939 -2.578 9.065 1.00 80.81 101 PRO A C 1
ATOM 773 O O . PRO A 1 101 ? 10.579 -2.674 7.887 1.00 80.81 101 PRO A O 1
ATOM 776 N N . LEU A 1 102 ? 11.463 -3.609 9.725 1.00 81.69 102 LEU A N 1
ATOM 777 C CA . LEU A 1 102 ? 11.562 -4.947 9.156 1.00 81.69 102 LEU A CA 1
ATOM 778 C C . LEU A 1 102 ? 10.321 -5.765 9.525 1.00 81.69 102 LEU A C 1
ATOM 780 O O . LEU A 1 102 ? 10.066 -6.032 10.696 1.00 81.69 102 LEU A O 1
ATOM 784 N N . ALA A 1 103 ? 9.577 -6.217 8.516 1.00 85.69 103 ALA A N 1
ATOM 785 C CA . ALA A 1 103 ? 8.462 -7.151 8.688 1.00 85.69 103 ALA A CA 1
ATOM 786 C C . ALA A 1 103 ? 8.522 -8.259 7.617 1.00 85.69 103 ALA A C 1
ATOM 788 O O . ALA A 1 103 ? 7.725 -8.261 6.675 1.00 85.69 103 ALA A O 1
ATOM 789 N N . PRO A 1 104 ? 9.477 -9.205 7.712 1.00 83.44 104 PRO A N 1
ATOM 790 C CA . PRO A 1 104 ? 9.747 -10.185 6.652 1.00 83.44 104 PRO A CA 1
ATOM 791 C C . PRO A 1 104 ? 8.546 -11.086 6.325 1.00 83.44 104 PRO A C 1
ATOM 793 O O . PRO A 1 104 ? 8.424 -11.553 5.198 1.00 83.44 104 PRO A O 1
ATOM 796 N N . ASN A 1 105 ? 7.632 -11.277 7.281 1.00 90.44 105 ASN A N 1
ATOM 797 C CA . ASN A 1 105 ? 6.450 -12.128 7.132 1.00 90.44 105 ASN A CA 1
ATOM 798 C C . ASN A 1 105 ? 5.167 -11.371 6.753 1.00 90.44 105 ASN A C 1
ATOM 800 O O . ASN A 1 105 ? 4.113 -11.999 6.731 1.00 90.44 105 ASN A O 1
ATOM 804 N N . LEU A 1 106 ? 5.239 -10.060 6.486 1.00 93.06 106 LEU A N 1
ATOM 805 C CA . LEU A 1 106 ? 4.080 -9.250 6.096 1.00 93.06 106 LEU A CA 1
ATOM 806 C C . LEU A 1 106 ? 3.479 -9.737 4.773 1.00 93.06 106 LEU A C 1
ATOM 808 O O . LEU A 1 106 ? 4.223 -9.948 3.806 1.00 93.06 106 LEU A O 1
ATOM 812 N N . LYS A 1 107 ? 2.152 -9.864 4.727 1.00 96.00 107 LYS A N 1
ATOM 813 C CA . LYS A 1 107 ? 1.381 -10.313 3.563 1.00 96.00 107 LYS A CA 1
ATOM 814 C C . LYS A 1 107 ? 0.309 -9.300 3.172 1.00 96.00 107 LYS A C 1
ATOM 816 O O . LYS A 1 107 ? -0.034 -8.390 3.921 1.00 96.00 107 LYS A O 1
ATOM 821 N N . VAL A 1 108 ? -0.247 -9.496 1.978 1.00 97.75 108 VAL A N 1
ATOM 822 C CA . VAL A 1 108 ? -1.482 -8.822 1.563 1.00 97.75 108 VAL A CA 1
ATOM 823 C C . VAL A 1 108 ? -2.591 -9.128 2.560 1.00 97.75 108 VAL A C 1
ATOM 825 O O . VAL A 1 108 ? -2.723 -10.268 3.002 1.00 97.75 108 VAL A O 1
ATOM 828 N N . ASN A 1 109 ? -3.412 -8.119 2.853 1.00 97.81 109 ASN A N 1
ATOM 829 C CA . ASN A 1 109 ? -4.552 -8.185 3.765 1.00 97.81 109 ASN A CA 1
ATOM 830 C C . ASN A 1 109 ? -4.190 -8.294 5.263 1.00 97.81 109 ASN A C 1
ATOM 832 O O . ASN A 1 109 ? -5.089 -8.442 6.097 1.00 97.81 109 ASN A O 1
ATOM 836 N N . ASP A 1 110 ? -2.902 -8.202 5.613 1.00 96.50 110 ASP A N 1
ATOM 837 C CA . ASP A 1 110 ? -2.453 -8.043 6.998 1.00 96.50 110 ASP A CA 1
ATOM 838 C C . ASP A 1 110 ? -2.640 -6.593 7.477 1.00 96.50 110 ASP A C 1
ATOM 840 O O . ASP A 1 110 ? -2.723 -5.649 6.682 1.00 96.50 110 ASP A O 1
ATOM 844 N N . SER A 1 111 ? -2.653 -6.415 8.801 1.00 94.12 111 SER A N 1
ATOM 845 C CA . SER A 1 111 ? -2.508 -5.091 9.409 1.00 94.12 111 SER A CA 1
ATOM 846 C C . SER A 1 111 ? -1.138 -4.520 9.073 1.00 94.12 111 SER A C 1
ATOM 848 O O . SER A 1 111 ? -0.114 -5.191 9.229 1.00 94.12 111 SER A O 1
ATOM 850 N N . TYR A 1 112 ? -1.115 -3.256 8.672 1.00 90.88 112 TYR A N 1
ATOM 851 C CA . TYR A 1 112 ? 0.111 -2.482 8.637 1.00 90.88 112 TYR A CA 1
ATOM 852 C C . TYR A 1 112 ? 0.645 -2.339 10.079 1.00 90.88 112 TYR A C 1
ATOM 854 O O . TYR A 1 112 ? -0.160 -2.106 10.988 1.00 90.88 112 TYR A O 1
ATOM 862 N N . PRO A 1 113 ? 1.952 -2.546 10.339 1.00 83.56 113 PRO A N 1
ATOM 863 C CA . PRO A 1 113 ? 2.478 -2.551 11.703 1.00 83.56 113 PRO A CA 1
ATOM 864 C C . PRO A 1 113 ? 2.319 -1.195 12.403 1.00 83.56 113 PRO A C 1
ATOM 866 O O . PRO A 1 113 ? 2.759 -0.167 11.887 1.00 83.56 113 PRO A O 1
ATOM 869 N N . GLU A 1 114 ? 1.749 -1.194 13.609 1.00 68.88 114 GLU A N 1
ATOM 870 C CA . GLU A 1 114 ? 1.689 0.010 14.444 1.00 68.88 114 GLU A CA 1
ATOM 871 C C . GLU A 1 114 ? 3.104 0.460 14.843 1.00 68.88 114 GLU A C 1
ATOM 873 O O . GLU A 1 114 ? 3.969 -0.356 15.161 1.00 68.88 114 GLU A O 1
ATOM 878 N N . GLY A 1 115 ? 3.363 1.770 14.800 1.00 60.34 115 GLY A N 1
ATOM 879 C CA . GLY A 1 115 ? 4.681 2.332 15.120 1.00 60.34 115 GLY A CA 1
ATOM 880 C C . GLY A 1 115 ? 5.739 2.159 14.025 1.00 60.34 115 GLY A C 1
ATOM 881 O O . GLY A 1 115 ? 6.849 2.668 14.181 1.00 60.34 115 GLY A O 1
ATOM 882 N N . ALA A 1 116 ? 5.408 1.509 12.901 1.00 63.03 116 ALA A N 1
ATOM 883 C CA . ALA A 1 116 ? 6.163 1.676 11.668 1.00 63.03 116 ALA A CA 1
ATOM 884 C C . ALA A 1 116 ? 6.262 3.175 11.371 1.00 63.03 116 ALA A C 1
ATOM 886 O O . ALA A 1 116 ? 5.228 3.841 11.251 1.00 63.03 116 ALA A O 1
ATOM 887 N N . SER A 1 117 ? 7.490 3.698 11.291 1.00 55.19 117 SER A N 1
ATOM 888 C CA . SER A 1 117 ? 7.711 5.112 10.999 1.00 55.19 117 SER A CA 1
ATOM 889 C C . SER A 1 117 ? 6.885 5.521 9.779 1.00 55.19 117 SER A C 1
ATOM 891 O O . SER A 1 117 ? 6.673 4.731 8.847 1.00 55.19 117 SER A O 1
ATOM 893 N N . MET A 1 118 ? 6.428 6.771 9.777 1.00 57.72 118 MET A N 1
ATOM 894 C CA . MET A 1 118 ? 6.003 7.458 8.560 1.00 57.72 118 MET A CA 1
ATOM 895 C C . MET A 1 118 ? 7.255 7.665 7.702 1.00 57.72 118 MET A C 1
ATOM 897 O O . MET A 1 118 ? 7.718 8.791 7.552 1.00 57.72 118 MET A O 1
ATOM 901 N N . SER A 1 119 ? 7.863 6.571 7.226 1.00 61.75 119 SER A N 1
ATOM 902 C CA . SER A 1 119 ? 8.999 6.626 6.318 1.00 61.75 119 SER A CA 1
ATOM 903 C C . SER A 1 119 ? 8.564 7.512 5.165 1.00 61.75 119 SER A C 1
ATOM 905 O O . SER A 1 119 ? 7.560 7.236 4.499 1.00 61.75 119 SER A O 1
ATOM 907 N N . SER A 1 120 ? 9.249 8.645 5.029 1.00 67.19 120 SER A N 1
ATOM 908 C CA . SER A 1 120 ? 8.896 9.608 4.004 1.00 67.19 120 SER A CA 1
ATOM 909 C C . SER A 1 120 ? 9.275 9.003 2.661 1.00 67.19 120 SER A C 1
ATOM 911 O O . SER A 1 120 ? 10.417 8.613 2.423 1.00 67.19 120 SER A O 1
ATOM 913 N N . MET A 1 121 ? 8.280 8.854 1.793 1.00 85.00 121 MET A N 1
ATOM 914 C CA . MET A 1 121 ? 8.526 8.427 0.427 1.00 85.00 121 MET A CA 1
ATOM 915 C C . MET A 1 121 ? 9.326 9.522 -0.286 1.00 85.00 121 MET A C 1
ATOM 917 O O . MET A 1 121 ? 8.917 10.685 -0.225 1.00 85.00 121 MET A O 1
ATOM 921 N N . PRO A 1 122 ? 10.430 9.190 -0.980 1.00 86.31 122 PRO A N 1
ATOM 922 C CA . PRO A 1 122 ? 11.198 10.190 -1.710 1.00 86.31 122 PRO A CA 1
ATOM 923 C C . PRO A 1 122 ? 10.314 10.890 -2.744 1.00 86.31 122 PRO A C 1
ATOM 925 O O . PRO A 1 122 ? 9.645 10.225 -3.542 1.00 86.31 122 PRO A O 1
ATOM 928 N N . THR A 1 123 ? 10.314 12.221 -2.744 1.00 87.81 123 THR A N 1
ATOM 929 C CA . THR A 1 123 ? 9.461 13.037 -3.622 1.00 87.81 123 THR A CA 1
ATOM 930 C C . THR A 1 123 ? 9.697 12.720 -5.097 1.00 87.81 123 THR A C 1
ATOM 932 O O . THR A 1 123 ? 8.753 12.649 -5.880 1.00 87.81 123 THR A O 1
ATOM 935 N N . GLU A 1 124 ? 10.947 12.471 -5.484 1.00 86.69 124 GLU A N 1
ATOM 936 C CA . GLU A 1 124 ? 11.344 12.125 -6.849 1.00 86.69 124 GLU A CA 1
ATOM 937 C C . GLU A 1 124 ? 10.758 10.781 -7.291 1.00 86.69 124 GLU A C 1
ATOM 939 O O . GLU A 1 124 ? 10.369 10.618 -8.450 1.00 86.69 124 GLU A O 1
ATOM 944 N N . LEU A 1 125 ? 10.675 9.822 -6.363 1.00 90.50 125 LEU A N 1
ATOM 945 C CA . LEU A 1 125 ? 10.038 8.538 -6.624 1.00 90.50 125 LEU A CA 1
ATOM 946 C C . LEU A 1 125 ? 8.525 8.726 -6.762 1.00 90.50 125 LEU A C 1
ATOM 948 O O . LEU A 1 125 ? 7.957 8.282 -7.757 1.00 90.50 125 LEU A O 1
ATOM 952 N N . LEU A 1 126 ? 7.887 9.435 -5.820 1.00 91.56 126 LEU A N 1
ATOM 953 C CA . LEU A 1 126 ? 6.449 9.732 -5.870 1.00 91.56 126 LEU A CA 1
ATOM 954 C C . LEU A 1 126 ? 6.042 10.432 -7.167 1.00 91.56 126 LEU A C 1
ATOM 956 O O . LEU A 1 126 ? 5.029 10.068 -7.748 1.00 91.56 126 LEU A O 1
ATOM 960 N N . ALA A 1 127 ? 6.855 11.367 -7.662 1.00 90.50 127 ALA A N 1
ATOM 961 C CA . ALA A 1 127 ? 6.592 12.089 -8.906 1.00 90.50 127 ALA A CA 1
ATOM 962 C C . ALA A 1 127 ? 6.562 11.192 -10.161 1.00 90.50 127 ALA A C 1
ATOM 964 O O . ALA A 1 127 ? 6.101 11.627 -11.214 1.00 90.50 127 ALA A O 1
ATOM 965 N N . THR A 1 128 ? 7.081 9.962 -10.075 1.00 91.38 128 THR A N 1
ATOM 966 C CA . THR A 1 128 ? 7.075 8.991 -11.182 1.00 91.38 128 THR A CA 1
ATOM 967 C C . THR A 1 128 ? 5.983 7.928 -11.029 1.00 91.38 128 THR A C 1
ATOM 969 O O . THR A 1 128 ? 5.633 7.270 -12.009 1.00 91.38 128 THR A O 1
ATOM 972 N N . LEU A 1 129 ? 5.472 7.719 -9.814 1.00 94.69 129 LEU A N 1
ATOM 973 C CA . LEU A 1 129 ? 4.436 6.727 -9.541 1.00 94.69 129 LEU A CA 1
ATOM 974 C C . LEU A 1 129 ? 3.039 7.295 -9.849 1.00 94.69 129 LEU A C 1
ATOM 976 O O . LEU A 1 129 ? 2.850 8.508 -9.790 1.00 94.69 129 LEU A O 1
ATOM 980 N N . PRO A 1 130 ? 2.046 6.435 -10.145 1.00 95.88 130 PRO A N 1
ATOM 981 C CA . PRO A 1 130 ? 0.657 6.859 -10.252 1.00 95.88 130 PRO A CA 1
ATOM 982 C C . PRO A 1 130 ? 0.189 7.541 -8.969 1.00 95.88 130 PRO A C 1
ATOM 984 O O . PRO A 1 130 ? 0.459 7.044 -7.867 1.00 95.88 130 PRO A O 1
ATOM 987 N N . GLU A 1 131 ? -0.527 8.652 -9.120 1.00 94.50 131 GLU A N 1
ATOM 988 C CA . GLU A 1 131 ? -1.116 9.373 -7.996 1.00 94.50 131 GLU A CA 1
ATOM 989 C C . GLU A 1 131 ? -2.142 8.500 -7.264 1.00 94.50 131 GLU A C 1
ATOM 991 O O . GLU A 1 131 ? -2.843 7.673 -7.853 1.00 94.50 131 GLU A O 1
ATOM 996 N N . LEU A 1 132 ? -2.220 8.689 -5.950 1.00 95.38 132 LEU A N 1
ATOM 997 C CA . LEU A 1 132 ? -3.107 7.942 -5.072 1.00 95.38 132 LEU A CA 1
ATOM 998 C C . LEU A 1 132 ? -4.218 8.842 -4.535 1.00 95.38 132 LEU A C 1
ATOM 1000 O O . LEU A 1 132 ? -4.024 10.040 -4.325 1.00 95.38 132 LEU A O 1
ATOM 1004 N N . ASP A 1 133 ? -5.375 8.242 -4.250 1.00 96.19 133 ASP A N 1
ATOM 1005 C CA . ASP A 1 133 ? -6.349 8.877 -3.363 1.00 96.19 133 ASP A CA 1
ATOM 1006 C C . ASP A 1 133 ? -5.700 9.135 -1.995 1.00 96.19 133 ASP A C 1
ATOM 1008 O O . ASP A 1 133 ? -4.872 8.349 -1.543 1.00 96.19 133 ASP A O 1
ATOM 1012 N N . LYS A 1 134 ? -6.104 10.206 -1.305 1.00 93.31 134 LYS A N 1
ATOM 1013 C CA . LYS A 1 134 ? -5.576 10.594 0.015 1.00 93.31 134 LYS A CA 1
ATOM 1014 C C . LYS A 1 134 ? -5.676 9.504 1.092 1.00 93.31 134 LYS A C 1
ATOM 1016 O O . LYS A 1 134 ? -5.008 9.611 2.115 1.00 93.31 134 LYS A O 1
ATOM 1021 N N . ALA A 1 135 ? -6.560 8.520 0.922 1.00 94.88 135 ALA A N 1
ATOM 1022 C CA . ALA A 1 135 ? -6.681 7.382 1.829 1.00 94.88 135 ALA A CA 1
ATOM 1023 C C . ALA A 1 135 ? -5.623 6.293 1.577 1.00 94.88 135 ALA A C 1
ATOM 1025 O O . ALA A 1 135 ? -5.440 5.417 2.423 1.00 94.88 135 ALA A O 1
ATOM 1026 N N . LEU A 1 136 ? -4.956 6.320 0.422 1.00 96.62 136 LEU A N 1
ATOM 1027 C CA . LEU A 1 136 ? -3.956 5.345 0.016 1.00 96.62 136 LEU A CA 1
ATOM 1028 C C . LEU A 1 136 ? -2.557 5.942 0.070 1.00 96.62 13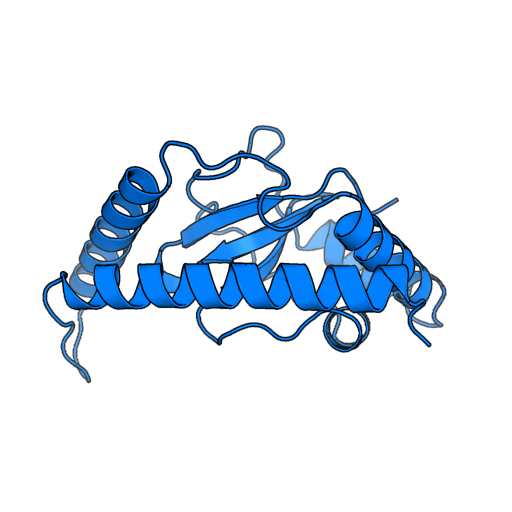6 LEU A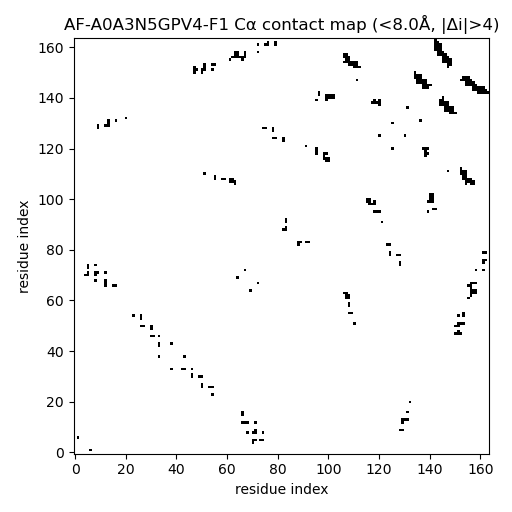 C 1
ATOM 1030 O O . LEU A 1 136 ? -2.332 7.098 -0.278 1.00 96.62 136 LEU A O 1
ATOM 1034 N N . GLU A 1 137 ? -1.591 5.116 0.445 1.00 94.50 137 GLU A N 1
ATOM 1035 C CA . GLU A 1 137 ? -0.206 5.547 0.566 1.00 94.50 137 GLU A CA 1
ATOM 1036 C C . GLU A 1 137 ? 0.759 4.491 0.035 1.00 94.50 137 GLU A C 1
ATOM 1038 O O . GLU A 1 137 ? 0.589 3.288 0.259 1.00 94.50 137 GLU A O 1
ATOM 1043 N N . TYR A 1 138 ? 1.822 4.959 -0.617 1.00 94.75 138 TYR A N 1
ATOM 1044 C CA . TYR A 1 138 ? 3.022 4.161 -0.828 1.00 94.75 138 TYR A CA 1
ATOM 1045 C C . TYR A 1 138 ? 3.899 4.236 0.417 1.00 94.75 138 TYR A C 1
ATOM 1047 O O . TYR A 1 138 ? 4.105 5.314 0.972 1.00 94.75 138 TYR A O 1
ATOM 1055 N N . ARG A 1 139 ? 4.444 3.098 0.843 1.00 92.19 139 ARG A N 1
ATOM 1056 C CA . ARG A 1 139 ? 5.383 3.007 1.965 1.00 92.19 139 ARG A CA 1
ATOM 1057 C C . ARG A 1 139 ? 6.474 1.987 1.676 1.00 92.19 139 ARG A C 1
ATOM 1059 O O . ARG A 1 139 ? 6.295 1.113 0.833 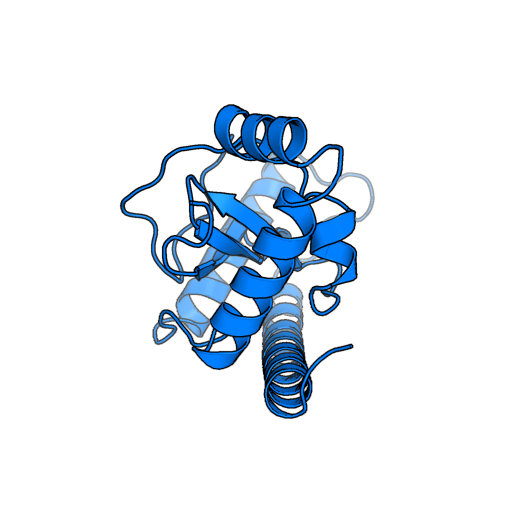1.00 92.19 139 ARG A O 1
ATOM 1066 N N . PHE A 1 140 ? 7.576 2.044 2.416 1.00 91.44 140 PHE A N 1
ATOM 1067 C CA . PHE A 1 140 ? 8.588 0.989 2.409 1.00 91.44 140 PHE A CA 1
ATOM 1068 C C . PHE A 1 140 ? 8.544 0.151 3.689 1.00 91.44 140 PHE A C 1
ATOM 1070 O O . PHE A 1 140 ? 8.378 0.668 4.793 1.00 91.44 140 PHE A O 1
ATOM 1077 N N . ILE A 1 141 ? 8.737 -1.159 3.531 1.00 89.81 141 ILE A N 1
ATOM 1078 C CA . ILE A 1 141 ? 9.033 -2.093 4.624 1.00 89.81 141 ILE A CA 1
ATOM 1079 C C . ILE A 1 141 ? 10.245 -2.920 4.207 1.00 89.81 141 ILE A C 1
ATOM 1081 O O . ILE A 1 141 ? 10.159 -3.795 3.333 1.00 89.81 141 ILE A O 1
ATOM 1085 N N . GLY A 1 142 ? 11.385 -2.631 4.834 1.00 89.38 142 GLY A N 1
ATOM 1086 C CA . GLY A 1 142 ? 12.687 -3.092 4.375 1.00 89.38 142 GLY A CA 1
ATOM 1087 C C . GLY A 1 142 ? 12.911 -2.701 2.913 1.00 89.38 142 GLY A C 1
ATOM 1088 O O . GLY A 1 142 ? 12.943 -1.528 2.564 1.00 89.38 142 GLY A O 1
ATOM 1089 N N . LYS A 1 143 ? 13.033 -3.700 2.034 1.00 92.25 143 LYS A N 1
ATOM 1090 C CA . LYS A 1 143 ? 13.349 -3.498 0.609 1.00 92.25 143 LYS A CA 1
ATOM 1091 C C . LYS A 1 143 ? 12.141 -3.494 -0.326 1.00 92.25 143 LYS A C 1
ATOM 1093 O O . LYS A 1 143 ? 12.310 -3.421 -1.545 1.00 92.25 143 LYS A O 1
ATOM 1098 N N . ARG A 1 144 ? 10.936 -3.619 0.225 1.00 93.94 144 ARG A N 1
ATOM 1099 C CA . ARG A 1 144 ? 9.693 -3.770 -0.536 1.00 93.94 144 ARG A CA 1
A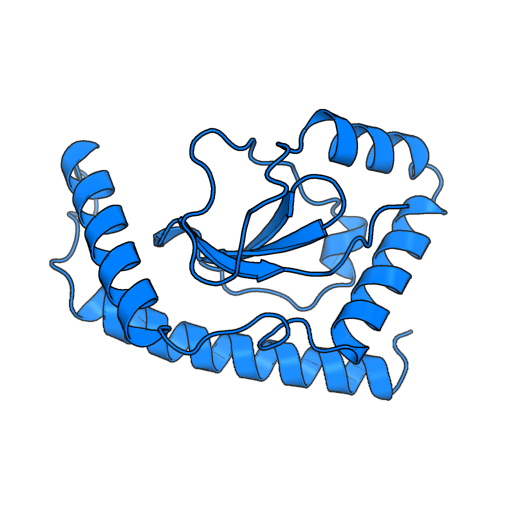TOM 1100 C C . ARG A 1 144 ? 8.888 -2.485 -0.467 1.00 93.94 144 ARG A C 1
ATOM 1102 O O . ARG A 1 144 ? 8.767 -1.904 0.613 1.00 93.94 144 ARG A O 1
ATOM 1109 N N . LEU A 1 145 ? 8.311 -2.094 -1.597 1.00 94.94 145 LEU A N 1
ATOM 1110 C CA . LEU A 1 145 ? 7.271 -1.080 -1.632 1.00 94.94 145 LEU A CA 1
ATOM 1111 C C . LEU A 1 145 ? 5.938 -1.733 -1.247 1.00 94.94 145 LEU A C 1
ATOM 1113 O O . LEU A 1 145 ? 5.633 -2.846 -1.675 1.00 94.94 145 LEU A O 1
ATOM 1117 N N . VAL A 1 146 ? 5.155 -1.044 -0.433 1.00 95.62 146 VAL A N 1
ATOM 1118 C CA . VAL A 1 146 ? 3.879 -1.495 0.118 1.00 95.62 146 VAL A CA 1
ATOM 1119 C C . VAL A 1 146 ? 2.821 -0.455 -0.226 1.00 95.62 146 VAL A C 1
ATOM 1121 O O . VAL A 1 146 ? 3.057 0.741 -0.058 1.00 95.62 146 VAL A O 1
ATOM 1124 N N . LEU A 1 147 ? 1.666 -0.910 -0.706 1.00 97.62 147 LEU A N 1
ATOM 1125 C CA . LEU A 1 147 ? 0.478 -0.078 -0.866 1.00 97.62 147 LEU A CA 1
ATOM 1126 C C . LEU A 1 147 ?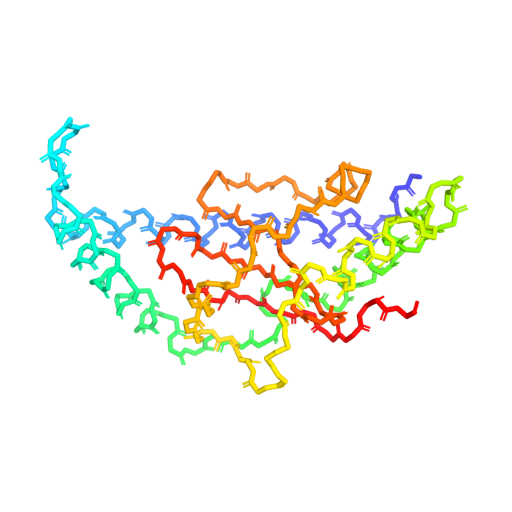 -0.399 -0.256 0.372 1.00 97.62 147 LEU A C 1
ATOM 1128 O O . LEU A 1 147 ? -0.752 -1.387 0.720 1.00 97.62 147 LEU A O 1
ATOM 1132 N N . VAL A 1 148 ? -0.747 0.843 1.031 1.00 96.19 148 VAL A N 1
ATOM 1133 C CA . VAL A 1 148 ? -1.466 0.832 2.309 1.00 96.19 148 VAL A CA 1
ATOM 1134 C C . VAL A 1 148 ? -2.766 1.612 2.188 1.00 96.19 148 VAL A C 1
ATOM 1136 O O . VAL A 1 148 ? -2.778 2.722 1.669 1.00 96.19 148 VAL A O 1
ATOM 1139 N N . ASP A 1 149 ? -3.847 1.036 2.705 1.00 97.19 149 ASP A N 1
ATOM 1140 C CA . ASP A 1 149 ? -5.042 1.780 3.096 1.00 97.19 149 ASP A CA 1
ATOM 1141 C C . ASP A 1 149 ? -4.792 2.374 4.484 1.00 97.19 149 ASP A C 1
ATOM 1143 O O . ASP A 1 149 ? -4.754 1.645 5.482 1.00 97.19 149 ASP A O 1
ATOM 1147 N N . ALA A 1 150 ? -4.556 3.683 4.546 1.00 94.06 150 ALA A N 1
ATOM 1148 C CA . ALA A 1 150 ? -4.170 4.358 5.776 1.00 94.06 150 ALA A CA 1
ATOM 1149 C C . ALA A 1 150 ? -5.308 4.408 6.816 1.00 94.06 150 ALA A C 1
ATOM 1151 O O . ALA A 1 150 ? -5.033 4.076 7.976 1.00 94.06 150 ALA A O 1
ATOM 1152 N N . PRO A 1 151 ? -6.572 4.735 6.462 1.00 94.06 151 PRO A N 1
ATOM 1153 C CA . PRO A 1 151 ? -7.687 4.673 7.409 1.00 94.06 151 PRO A CA 1
ATOM 1154 C C . PRO A 1 151 ? -7.930 3.280 8.002 1.00 94.06 151 PRO A C 1
ATOM 1156 O O . PRO A 1 151 ? -8.265 3.171 9.182 1.00 94.06 151 PRO A O 1
ATOM 1159 N N . ALA A 1 152 ? -7.761 2.218 7.210 1.00 95.31 152 ALA A N 1
ATOM 1160 C CA . ALA A 1 152 ? -7.923 0.843 7.676 1.00 95.31 152 ALA A CA 1
ATOM 1161 C C . ALA A 1 152 ? -6.644 0.259 8.299 1.00 95.31 152 ALA A C 1
ATOM 1163 O O . ALA A 1 152 ? -6.714 -0.804 8.905 1.00 95.31 152 ALA A O 1
ATOM 1164 N N . GLN A 1 153 ? -5.485 0.915 8.142 1.00 94.12 153 GLN A N 1
ATOM 1165 C CA . GLN A 1 153 ? -4.161 0.354 8.449 1.00 94.12 153 GLN A CA 1
ATOM 1166 C C . GLN A 1 153 ? -3.976 -1.042 7.830 1.00 94.12 153 GLN A C 1
ATOM 1168 O O . GLN A 1 153 ? -3.574 -1.983 8.509 1.00 94.12 153 GLN A O 1
ATOM 1173 N N . LEU A 1 154 ? -4.299 -1.203 6.543 1.00 96.69 154 LEU A N 1
ATOM 1174 C CA . LEU A 1 154 ? -4.298 -2.505 5.866 1.00 96.69 154 LEU A CA 1
ATOM 1175 C C . LEU A 1 154 ? -3.360 -2.517 4.659 1.00 96.69 154 LEU A C 1
ATOM 1177 O O . LEU A 1 154 ? -3.343 -1.587 3.854 1.00 96.69 154 LEU A O 1
ATOM 1181 N N . VAL A 1 155 ? -2.606 -3.607 4.506 1.00 97.62 155 VAL A N 1
ATOM 1182 C CA . VAL A 1 155 ? -1.728 -3.829 3.351 1.00 97.62 155 VAL A CA 1
ATOM 1183 C C . VAL A 1 155 ? -2.546 -4.282 2.145 1.00 97.62 155 VAL A C 1
ATOM 1185 O O . VAL A 1 155 ? -3.070 -5.398 2.115 1.00 97.62 155 VAL A O 1
ATOM 1188 N N . LEU A 1 156 ? -2.637 -3.431 1.127 1.00 98.44 156 LEU A N 1
ATOM 1189 C CA . LEU A 1 156 ? -3.359 -3.720 -0.111 1.00 98.44 156 LEU A CA 1
ATOM 1190 C C . LEU A 1 156 ? -2.549 -4.580 -1.072 1.00 98.44 156 LEU A C 1
ATOM 1192 O O . LEU A 1 156 ? -3.115 -5.476 -1.700 1.00 98.44 156 LEU A O 1
ATOM 1196 N N . ASP A 1 157 ? -1.249 -4.307 -1.169 1.00 98.62 157 ASP A N 1
ATOM 1197 C CA . ASP A 1 157 ? -0.284 -5.097 -1.928 1.00 98.62 157 ASP A CA 1
ATOM 1198 C C . ASP A 1 157 ? 1.151 -4.781 -1.492 1.00 98.62 157 ASP A C 1
ATOM 1200 O O . ASP A 1 157 ? 1.406 -3.801 -0.788 1.00 98.62 157 ASP A O 1
ATOM 1204 N N . LEU A 1 158 ? 2.099 -5.598 -1.938 1.00 97.50 158 LEU A N 1
ATOM 1205 C CA . LEU A 1 158 ? 3.523 -5.398 -1.723 1.00 97.50 158 LEU A CA 1
ATOM 1206 C C . LEU A 1 158 ? 4.352 -5.939 -2.888 1.00 97.50 158 LEU A C 1
ATOM 1208 O O . LEU A 1 158 ? 4.070 -6.997 -3.455 1.00 97.50 158 LEU A O 1
ATOM 1212 N N . THR A 1 159 ? 5.420 -5.233 -3.233 1.00 97.69 159 THR A N 1
ATOM 1213 C CA . THR A 1 159 ? 6.370 -5.693 -4.245 1.00 97.69 159 THR A CA 1
ATOM 1214 C C . THR A 1 159 ? 7.262 -6.813 -3.688 1.00 97.69 159 THR A C 1
ATOM 1216 O O . THR A 1 159 ? 7.411 -6.966 -2.471 1.00 97.69 159 THR A O 1
ATOM 1219 N N . PRO A 1 160 ? 7.945 -7.572 -4.561 1.00 95.88 160 PRO A N 1
ATOM 1220 C CA . PRO A 1 160 ? 9.236 -8.171 -4.221 1.00 95.88 160 PRO A CA 1
ATOM 1221 C C . PRO A 1 160 ? 10.263 -7.104 -3.791 1.00 95.88 160 PRO A C 1
ATOM 1223 O O . PRO A 1 160 ? 9.977 -5.906 -3.817 1.00 95.88 160 PRO A O 1
ATOM 1226 N N . ASP A 1 161 ? 11.477 -7.515 -3.423 1.00 94.94 161 ASP A N 1
ATOM 1227 C CA . ASP A 1 161 ? 12.559 -6.568 -3.122 1.00 94.94 161 ASP A CA 1
ATOM 1228 C C . ASP A 1 161 ? 12.880 -5.701 -4.352 1.00 94.94 161 ASP A C 1
ATOM 1230 O O . ASP A 1 161 ? 13.376 -6.193 -5.370 1.00 94.94 161 ASP A O 1
ATOM 1234 N N . VAL A 1 162 ? 12.606 -4.401 -4.239 1.00 94.19 162 VAL A N 1
ATOM 1235 C CA . VAL A 1 162 ? 12.885 -3.388 -5.271 1.00 94.19 162 VAL A CA 1
ATOM 1236 C C . VAL A 1 162 ? 14.074 -2.509 -4.890 1.00 94.19 162 VAL A C 1
ATOM 1238 O O . VAL A 1 162 ? 14.775 -2.018 -5.771 1.00 94.19 162 VAL A O 1
ATOM 1241 N N . LEU A 1 163 ? 14.359 -2.364 -3.591 1.00 89.56 163 LEU A N 1
ATOM 1242 C CA . LEU A 1 163 ? 15.525 -1.639 -3.091 1.00 89.56 163 LEU A CA 1
ATOM 1243 C C . LEU A 1 163 ? 16.753 -2.563 -3.058 1.00 89.56 163 LEU A C 1
ATOM 1245 O O . LEU A 1 163 ? 16.831 -3.483 -2.239 1.00 89.56 163 LEU A O 1
ATOM 1249 N N . ARG A 1 164 ? 17.715 -2.320 -3.954 1.00 80.69 164 ARG A N 1
ATOM 1250 C CA . ARG A 1 164 ? 18.979 -3.071 -4.063 1.00 80.69 164 ARG A CA 1
ATOM 1251 C C . ARG A 1 164 ? 20.145 -2.229 -3.595 1.00 80.69 164 ARG A C 1
ATOM 1253 O O . ARG A 1 164 ? 20.214 -1.050 -3.995 1.00 80.69 164 ARG A O 1
#

=== Feature glossary ===
A reading guide for the features in this record.

Start from the sequence.

  · Sequence gives the chain of amino acids in standard one-letter code (A=alanine, C=cysteine, …, Y=tyrosine), read N→C. It is the only feature that is directly encoded by the gene; all structural features are derived from the folded form of this sequence.

Fold it, and you get atomic coordinates and the backbone conformation that goes with them.

  · Structure coordinates are given as an mmCIF _atom_site loop: one row per atom with element, residue name, chain id, sequence number, and x/y/z position in Å. Only the four main-chain atoms per residue are included here; side chains are omitted to keep the record compact.

  · Backbone dihedral angles. Every residue except chain termini has a φ (preceding-C → N → Cα → C) and a ψ (N → Cα → C → next-N). They are reported in degrees following the IUPAC sign convention. Secondary structure is essentially a statement about which (φ, ψ) basin each residue occupies.

  · Eight-state secondary structure (DSSP): H is the canonical α-helix, G the tighter 3₁₀-helix, I the wider π-helix; E/B are β-structure, T and S are turns and bends, and '-' is everything else. DSSP derives these from the pattern of main-chain N–H···O=C hydrogen bonds, not from the sequence.

  · SS3 is a coarse helix/strand/coil call (letters a/b/c) made by the P-SEA algorithm from inter-Cα distances and dihedrals. It is less detailed than DSSP but needs only Cα positions.

Summarize the fold with a handful of shape descriptors and a per-residue structural alphabet.

  · Radius of gyration (Rg) is the root-mean-square distance of Cα atoms from their centroid — a single number for overall size and compactness. A globular domain of N residues has Rg ≈ 2.2·N^0.38 Å; an extended or disordered chain has a much larger Rg. The Cα contact count is the number of residue pairs whose Cα atoms are within 8 Å and are more than four positions apart in sequence — a standard proxy for tertiary packing density. The bounding box is the smallest axis-aligned box enclosing all Cα atoms.

  · 3Di is Foldseek's structural alphabet. Each residue is assigned one of twenty discrete states based on how its Cα sits relative to its spatial (not sequential) neighbors. Aligning 3Di strings finds structural homologs roughly as well as full 3D superposition, but orders of magnitude faster.

  · Solvent-accessible surface area (SASA) is the area in Å² traced out by the centre of a 1.4 Å probe sphere (a water molecule) rolled over the protein's van der Waals surface (Shrake–Rupley / Lee–Richards construction). Buried residues have near-zero SASA; fully exposed residues can exceed 200 Å². The total SASA scales roughly with the number of surface residues.

Ask how reliable the model is.

  · For AlphaFold models, the B-factor field carries pLDDT — the model's own estimate of local accuracy on a 0–100 scale. Regions with pLDDT<50 should be treated as essentially unmodeled; they often correspond to intrinsically disordered segments.

  · For experimental (PDB) structures, the B-factor (temperature factor) quantifies the positional spread of each atom in the crystal — a combination of thermal vibration and static disorder — in units of Å². High B-factors mark flexible loops or poorly resolved regions; low B-factors mark the rigid, well-ordered core.

  · Predicted Aligned Error (PAE) is an AlphaFold confidence matrix: entry (i, j) is the expected error in the position of residue j, in ångströms, when the prediction is superimposed on the true structure at residue i. Low PAE within a block of residues means that block is internally rigid and well-predicted; high PAE between two blocks means their relative placement is uncertain even if each block individually is confident.

Place it in context: what it resembles, what it is annotated as, and how it looks.

  · Structural nearest neighbors (via Foldseek easy-search vs the PDB). Reported per hit: target PDB id, E-value, and alignment TM-score. A TM-score above ~0.5 is the conventional threshold for 'same fold'.

  · Functional annotations link the protein to curated databases. InterPro entries identify conserved domains and families by matching the sequence against member-database signatures (Pfam, PROSITE, CDD, …). Gene Ontology (GO) terms describe molecular function, biological process, and cellular component in a controlled vocabulary. CATH places the structure in a hierarchical fold classification (Class/Architecture/Topology/Homologous-superfamily). The organism is the source species.

  · The contact map is a binary N×N matrix image: pixel (i, j) is dark where Cα_i and Cα_j are within 8 Å and |i−j|>4. Because the |i−j|>4 filter removes local helical contacts, off-diagonal stripes parallel to the main diagonal indicate parallel β-sheets; stripes perpendicular to it indicate antiparallel β-sheets. The Ramachandran plot scatters every residue's (φ, ψ) pair against the sterically allowed regions. The PAE heatmap renders the predicted-aligned-error matrix.

  · Six rendered views show the 3D structure from the faces of a cube — i.e. along ±x, ±y, ±z. Rendering representation is drawn randomly per protein from cartoon (secondary-structure ribbons), sticks (backbone bonds), or molecular surface; coloring is either N→C rainbow (blue at the N-terminus through red at the C-terminus) or one color per chain.